Protein AF-A0A839NK27-F1 (afdb_monomer)

Structure (mmCIF, N/CA/C/O backbone):
data_AF-A0A839NK27-F1
#
_entry.id   AF-A0A839NK27-F1
#
loop_
_atom_site.group_PDB
_atom_site.id
_atom_site.type_symbol
_atom_site.label_atom_id
_atom_site.label_alt_id
_atom_site.label_comp_id
_atom_site.label_asym_id
_atom_site.label_entity_id
_atom_site.label_seq_id
_atom_site.pdbx_PDB_ins_code
_atom_site.Cartn_x
_atom_site.Cartn_y
_atom_site.Cartn_z
_atom_site.occupancy
_atom_site.B_iso_or_equiv
_atom_site.auth_seq_id
_atom_site.auth_comp_id
_atom_site.auth_asym_id
_atom_site.auth_atom_id
_atom_site.pdbx_PDB_model_num
ATOM 1 N N . MET A 1 1 ? 0.375 6.734 -14.194 1.00 83.31 1 MET A N 1
ATOM 2 C CA . MET A 1 1 ? 0.645 6.152 -12.857 1.00 83.31 1 MET A CA 1
ATOM 3 C C . MET A 1 1 ? 0.867 7.193 -11.762 1.00 83.31 1 MET A C 1
ATOM 5 O O . MET A 1 1 ? 0.372 6.957 -10.673 1.00 83.31 1 MET A O 1
ATOM 9 N N . ARG A 1 2 ? 1.521 8.343 -12.017 1.00 90.56 2 ARG A N 1
ATOM 10 C CA . ARG A 1 2 ? 1.748 9.405 -11.005 1.00 90.56 2 ARG A CA 1
ATOM 11 C C . ARG A 1 2 ? 0.538 9.731 -10.124 1.00 90.56 2 ARG A C 1
ATOM 13 O O . ARG A 1 2 ? 0.658 9.719 -8.908 1.00 90.56 2 ARG A O 1
ATOM 20 N N . LEU A 1 3 ? -0.629 9.961 -10.736 1.00 93.31 3 LEU A N 1
ATOM 21 C CA . LEU A 1 3 ? -1.855 10.262 -9.992 1.00 93.31 3 LEU A CA 1
ATOM 22 C C . LEU A 1 3 ? -2.203 9.158 -8.983 1.00 93.31 3 LEU A C 1
ATOM 24 O O . LEU A 1 3 ? -2.469 9.465 -7.832 1.00 93.31 3 LEU A O 1
ATOM 28 N N . ALA A 1 4 ? -2.120 7.885 -9.384 1.00 94.00 4 ALA A N 1
ATOM 29 C CA . ALA A 1 4 ? -2.380 6.758 -8.491 1.00 94.00 4 ALA A CA 1
ATOM 30 C C . ALA A 1 4 ? -1.393 6.723 -7.312 1.00 94.00 4 ALA A C 1
ATOM 32 O O . ALA A 1 4 ? -1.818 6.559 -6.174 1.00 94.00 4 ALA A O 1
ATOM 33 N N . PHE A 1 5 ? -0.099 6.947 -7.562 1.00 95.81 5 PHE A N 1
ATOM 34 C CA . PHE A 1 5 ? 0.917 7.018 -6.507 1.00 95.81 5 PHE A CA 1
ATOM 35 C C . PHE A 1 5 ? 0.665 8.173 -5.525 1.00 95.81 5 PHE A C 1
ATOM 37 O O . PHE A 1 5 ? 0.737 7.971 -4.313 1.00 95.81 5 PHE A O 1
ATOM 44 N N . PHE A 1 6 ? 0.288 9.360 -6.007 1.00 97.00 6 PHE A N 1
ATOM 45 C CA . PHE A 1 6 ? -0.061 10.484 -5.131 1.00 97.00 6 PHE A CA 1
ATOM 46 C C . PHE A 1 6 ? -1.360 10.250 -4.355 1.00 97.00 6 PHE A C 1
ATOM 48 O O . PHE A 1 6 ? -1.405 10.511 -3.154 1.00 97.00 6 PHE A O 1
ATOM 55 N N . SER A 1 7 ? -2.396 9.704 -4.995 1.00 97.56 7 SER A N 1
ATOM 56 C CA . SER A 1 7 ? -3.637 9.322 -4.313 1.00 97.56 7 SER A CA 1
ATOM 57 C C . SER A 1 7 ? -3.371 8.295 -3.213 1.00 97.56 7 SER A C 1
ATOM 59 O O . SER A 1 7 ? -3.858 8.460 -2.095 1.00 97.56 7 SER A O 1
ATOM 61 N N . MET A 1 8 ? -2.543 7.285 -3.498 1.00 98.12 8 MET A N 1
ATOM 62 C CA . MET A 1 8 ? -2.116 6.308 -2.499 1.00 98.12 8 MET A CA 1
ATOM 63 C C . MET A 1 8 ? -1.309 6.961 -1.382 1.00 98.12 8 MET A C 1
ATOM 65 O O . MET A 1 8 ? -1.610 6.705 -0.227 1.00 98.12 8 MET A O 1
ATOM 69 N N . THR A 1 9 ? -0.378 7.868 -1.689 1.00 98.50 9 THR A N 1
ATOM 70 C CA . THR A 1 9 ? 0.398 8.608 -0.677 1.00 98.50 9 THR A CA 1
ATOM 71 C C . THR A 1 9 ? -0.509 9.340 0.311 1.00 98.50 9 THR A C 1
ATOM 73 O O . THR A 1 9 ? -0.313 9.255 1.522 1.00 98.50 9 THR A O 1
ATOM 76 N N . ILE A 1 10 ? -1.527 10.049 -0.186 1.00 98.31 10 ILE A N 1
ATOM 77 C CA . ILE A 1 10 ? -2.477 10.772 0.667 1.00 98.31 10 ILE A CA 1
ATOM 78 C C . ILE A 1 10 ? -3.275 9.780 1.523 1.00 98.31 10 ILE A C 1
ATOM 80 O O . ILE A 1 10 ? -3.391 9.962 2.737 1.00 98.31 10 ILE A O 1
ATOM 84 N N . ALA A 1 11 ? -3.791 8.710 0.912 1.00 98.19 11 ALA A N 1
ATOM 85 C CA . ALA A 1 11 ? -4.598 7.707 1.600 1.00 98.19 11 ALA A CA 1
ATOM 86 C C . ALA A 1 11 ? -3.805 6.959 2.685 1.00 98.19 11 ALA A C 1
ATOM 88 O O . ALA A 1 11 ? -4.251 6.868 3.832 1.00 98.19 11 ALA A O 1
ATOM 89 N N . THR A 1 12 ? -2.612 6.458 2.360 1.00 98.38 12 THR A N 1
ATOM 90 C CA . THR A 1 12 ? -1.755 5.734 3.304 1.00 98.38 12 THR A CA 1
ATOM 91 C C . THR A 1 12 ? -1.147 6.668 4.343 1.00 98.38 12 THR A C 1
ATOM 93 O O . THR A 1 12 ? -0.985 6.257 5.490 1.00 98.38 12 THR A O 1
ATOM 96 N N . GLY A 1 13 ? -0.886 7.934 4.005 1.00 98.38 13 GLY A N 1
ATOM 97 C CA . GLY A 1 13 ? -0.451 8.960 4.953 1.00 98.38 13 GLY A CA 1
ATOM 98 C C . GLY A 1 13 ? -1.516 9.262 6.006 1.00 98.38 13 GLY A C 1
ATOM 99 O O . GLY A 1 13 ? -1.236 9.203 7.206 1.00 98.38 13 GLY A O 1
ATOM 100 N N . ALA A 1 14 ? -2.764 9.486 5.584 1.00 97.94 14 ALA A N 1
ATOM 101 C CA . ALA A 1 14 ? -3.890 9.644 6.504 1.00 97.94 14 ALA A CA 1
ATOM 102 C C . ALA A 1 14 ? -4.079 8.392 7.379 1.00 97.94 14 ALA A C 1
ATOM 104 O O . ALA A 1 14 ? -4.207 8.498 8.603 1.00 97.94 14 ALA A O 1
ATOM 105 N N . ALA A 1 15 ? -4.015 7.203 6.771 1.00 97.69 15 ALA A N 1
ATOM 106 C CA . ALA A 1 15 ? -4.107 5.937 7.488 1.00 97.69 15 ALA A CA 1
ATOM 107 C C . ALA A 1 15 ? -2.970 5.740 8.499 1.00 97.69 15 ALA A C 1
ATOM 109 O O . ALA A 1 15 ? -3.215 5.283 9.612 1.00 97.69 15 ALA A O 1
ATOM 110 N N . THR A 1 16 ? -1.750 6.155 8.162 1.00 97.88 16 THR A N 1
ATOM 111 C CA . THR A 1 16 ? -0.577 6.113 9.045 1.00 97.88 16 THR A CA 1
ATOM 112 C C . THR A 1 16 ? -0.779 6.999 10.270 1.00 97.88 16 THR A C 1
ATOM 114 O O . THR A 1 16 ? -0.574 6.551 11.400 1.00 97.88 16 THR A O 1
ATOM 117 N N . VAL A 1 17 ? -1.238 8.240 10.077 1.00 96.94 17 VAL A N 1
ATOM 118 C CA . VAL A 1 17 ? -1.505 9.176 11.182 1.00 96.94 17 VAL A CA 1
ATOM 119 C C . VAL A 1 17 ? -2.559 8.611 12.134 1.00 96.94 17 VAL A C 1
ATOM 121 O O . VAL A 1 17 ? -2.375 8.643 13.353 1.00 96.94 17 VAL A O 1
ATOM 124 N N . VAL A 1 18 ? -3.656 8.073 11.598 1.00 95.62 18 VAL A N 1
ATOM 125 C CA . VAL A 1 18 ? -4.709 7.448 12.412 1.00 95.62 18 VAL A CA 1
ATOM 126 C C . VAL A 1 18 ? -4.184 6.197 13.116 1.00 95.62 18 VAL A C 1
ATOM 128 O O . VAL A 1 18 ? -4.427 6.021 14.313 1.00 95.62 18 VAL A O 1
ATOM 131 N N . ALA A 1 19 ? -3.405 5.368 12.423 1.00 94.25 19 ALA A N 1
ATOM 132 C CA . ALA A 1 19 ? -2.870 4.140 12.984 1.00 94.25 19 ALA A CA 1
ATOM 133 C C . ALA A 1 19 ? -1.933 4.404 14.174 1.00 94.25 19 ALA A C 1
ATOM 135 O O . ALA A 1 19 ? -2.111 3.800 15.233 1.00 94.25 19 ALA A O 1
ATOM 136 N N . PHE A 1 20 ? -1.025 5.381 14.067 1.00 94.56 20 PHE A N 1
ATOM 137 C CA . PHE A 1 20 ? -0.163 5.786 15.182 1.00 94.56 20 PHE A CA 1
ATOM 138 C C . PHE A 1 20 ? -0.944 6.327 16.383 1.00 94.56 20 PHE A C 1
ATOM 140 O O . PHE A 1 20 ? -0.489 6.201 17.526 1.00 94.56 20 PHE A O 1
ATOM 147 N N . LYS A 1 21 ? -2.110 6.943 16.159 1.00 92.25 21 LYS A N 1
ATOM 148 C CA . LYS A 1 21 ? -2.970 7.435 17.241 1.00 92.25 21 LYS A CA 1
ATOM 149 C C . LYS A 1 21 ? -3.683 6.298 17.969 1.00 92.25 21 LYS A C 1
ATOM 151 O O . LYS A 1 21 ? -3.704 6.326 19.194 1.00 92.25 21 LYS A O 1
ATOM 156 N N . LEU A 1 22 ? -4.213 5.310 17.251 1.00 89.56 22 LEU A N 1
ATOM 157 C CA . LEU A 1 22 ? -5.093 4.288 17.831 1.00 89.56 22 LEU A CA 1
ATOM 158 C C . LEU A 1 22 ? -4.360 3.009 18.261 1.00 89.56 22 LEU A C 1
ATOM 160 O O . LEU A 1 22 ? -4.668 2.427 19.299 1.00 89.56 22 LEU A O 1
ATOM 164 N N . TYR A 1 23 ? -3.351 2.569 17.515 1.00 89.12 23 TYR A N 1
ATOM 165 C CA . TYR A 1 23 ? -2.727 1.263 17.718 1.00 89.12 23 TYR A CA 1
ATOM 166 C C . TYR A 1 23 ? -1.418 1.356 18.522 1.00 89.12 23 TYR A C 1
ATOM 168 O O . TYR A 1 23 ? -0.323 1.212 17.984 1.00 89.12 23 TYR A O 1
ATOM 176 N N . LYS A 1 24 ? -1.526 1.561 19.843 1.00 85.25 24 LYS A N 1
ATOM 177 C CA . LYS A 1 24 ? -0.369 1.775 20.744 1.00 85.25 24 LYS A CA 1
ATOM 178 C C . LYS A 1 24 ? 0.421 0.517 21.136 1.00 85.25 24 LYS A C 1
ATOM 180 O O . LYS A 1 24 ? 1.551 0.633 21.602 1.00 85.25 24 LYS A O 1
ATOM 185 N N . LYS A 1 25 ? -0.151 -0.679 20.963 1.00 84.25 25 LYS A N 1
ATOM 186 C CA . LYS A 1 25 ? 0.519 -1.958 21.276 1.00 84.25 25 LYS A CA 1
ATOM 187 C C . LYS A 1 25 ? 1.634 -2.266 20.270 1.00 84.25 25 LYS A C 1
ATOM 189 O O . LYS A 1 25 ? 1.576 -1.809 19.131 1.00 84.25 25 LYS A O 1
ATOM 194 N N . SER A 1 26 ? 2.612 -3.090 20.661 1.00 82.88 26 SER A N 1
ATOM 195 C CA . SER A 1 26 ? 3.826 -3.362 19.870 1.00 82.88 26 SER A CA 1
ATOM 196 C C . SER A 1 26 ? 3.548 -3.789 18.425 1.00 82.88 26 SER A C 1
ATOM 198 O O . SER A 1 26 ? 4.131 -3.221 17.508 1.00 82.88 26 SER A O 1
ATOM 200 N N . SER A 1 27 ? 2.608 -4.713 18.190 1.00 87.25 27 SER A N 1
ATOM 201 C CA . SER A 1 27 ? 2.232 -5.132 16.829 1.00 87.25 27 SER A CA 1
ATOM 202 C C . SER A 1 27 ? 1.621 -3.992 16.008 1.00 87.25 27 SER A C 1
ATOM 204 O O . SER A 1 27 ? 1.958 -3.818 14.843 1.00 87.25 27 SER A O 1
ATOM 206 N N . GLY A 1 28 ? 0.772 -3.174 16.627 1.00 89.75 28 GLY A N 1
ATOM 207 C CA . GLY A 1 28 ? 0.184 -1.984 16.018 1.00 89.75 28 GLY A CA 1
ATOM 208 C C . GLY A 1 28 ? 1.190 -0.912 15.644 1.00 89.75 28 GLY A C 1
ATOM 209 O O . GLY A 1 28 ? 1.101 -0.319 14.569 1.00 89.75 28 GLY A O 1
ATOM 210 N N . LYS A 1 29 ? 2.180 -0.702 16.512 1.00 93.88 29 LYS A N 1
ATOM 211 C CA . LYS A 1 29 ? 3.277 0.230 16.268 1.00 93.88 29 LYS A CA 1
ATOM 212 C C . LYS A 1 29 ? 4.138 -0.233 15.093 1.00 93.88 29 LYS A C 1
ATOM 214 O O . LYS A 1 29 ? 4.442 0.583 14.232 1.00 93.88 29 LYS A O 1
ATOM 219 N N . ILE A 1 30 ? 4.462 -1.528 15.018 1.00 96.62 30 ILE A N 1
ATOM 220 C CA . ILE A 1 30 ? 5.199 -2.107 13.882 1.00 96.62 30 ILE A CA 1
ATOM 221 C C . ILE A 1 30 ? 4.403 -1.933 12.583 1.00 96.62 30 ILE A C 1
ATOM 223 O O . ILE A 1 30 ? 4.934 -1.390 11.619 1.00 96.62 30 ILE A O 1
ATOM 227 N N . GLY A 1 31 ? 3.115 -2.295 12.576 1.00 97.06 31 GLY A N 1
ATOM 228 C CA . GLY A 1 31 ? 2.244 -2.087 11.414 1.00 97.06 31 GLY A CA 1
ATOM 229 C C . GLY A 1 31 ? 2.175 -0.620 10.973 1.00 97.06 31 GLY A C 1
ATOM 230 O O . GLY A 1 31 ? 2.237 -0.332 9.783 1.00 97.06 31 GLY A O 1
ATOM 231 N N . SER A 1 32 ? 2.129 0.317 11.925 1.00 97.56 32 SER A N 1
ATOM 232 C CA . SER A 1 32 ? 2.113 1.760 11.638 1.00 97.56 32 SER A CA 1
ATOM 233 C C . SER A 1 32 ? 3.431 2.255 11.034 1.00 97.56 32 SER A C 1
ATOM 235 O O . SER A 1 32 ? 3.408 3.061 10.109 1.00 97.56 32 SER A O 1
ATOM 237 N N . ILE A 1 33 ? 4.577 1.753 11.508 1.00 98.25 33 ILE A N 1
ATOM 238 C CA . ILE A 1 33 ? 5.896 2.068 10.935 1.00 98.25 33 ILE A CA 1
ATOM 239 C C . ILE A 1 33 ? 5.998 1.533 9.504 1.00 98.25 33 ILE A C 1
ATOM 241 O O . ILE A 1 33 ? 6.403 2.267 8.608 1.00 98.25 33 ILE A O 1
ATOM 245 N N . LEU A 1 34 ? 5.581 0.287 9.266 1.00 98.50 34 LEU A N 1
ATOM 246 C CA . LEU A 1 34 ? 5.578 -0.305 7.925 1.00 98.50 34 LEU A CA 1
ATOM 247 C C . LEU A 1 34 ? 4.670 0.473 6.962 1.00 98.50 34 LEU A C 1
ATOM 249 O O . LEU A 1 34 ? 5.053 0.731 5.822 1.00 98.50 34 LEU A O 1
ATOM 253 N N . LEU A 1 35 ? 3.500 0.919 7.429 1.00 98.50 35 LEU A N 1
ATOM 254 C CA . LEU A 1 35 ? 2.599 1.757 6.635 1.00 98.50 35 LEU A CA 1
ATOM 255 C C . LEU A 1 35 ? 3.192 3.150 6.349 1.00 98.50 35 LEU A C 1
ATOM 257 O O . LEU A 1 35 ? 3.003 3.688 5.255 1.00 98.50 35 LEU A O 1
ATOM 261 N N . ALA A 1 36 ? 3.964 3.711 7.284 1.00 98.62 36 ALA A N 1
ATOM 262 C CA . ALA A 1 36 ? 4.700 4.955 7.070 1.00 98.62 36 ALA A CA 1
ATOM 263 C C . ALA A 1 36 ? 5.790 4.792 5.998 1.00 98.62 36 ALA A C 1
ATOM 265 O O . ALA A 1 36 ? 5.887 5.622 5.096 1.00 98.62 36 ALA A O 1
ATOM 266 N N . ILE A 1 37 ? 6.560 3.698 6.045 1.00 98.69 37 ILE A N 1
ATOM 267 C CA . ILE A 1 37 ? 7.564 3.372 5.018 1.00 98.69 37 ILE A CA 1
ATOM 268 C C . ILE A 1 37 ? 6.887 3.203 3.654 1.00 98.69 37 ILE A C 1
ATOM 270 O O . ILE A 1 37 ? 7.350 3.768 2.667 1.00 98.69 37 ILE A O 1
ATOM 274 N N . SER A 1 38 ? 5.751 2.503 3.606 1.00 98.62 38 SER A N 1
ATOM 275 C CA . SER A 1 38 ? 4.960 2.367 2.381 1.00 98.62 38 SER A CA 1
ATOM 276 C C . SER A 1 38 ? 4.502 3.718 1.828 1.00 98.62 38 SER A C 1
ATOM 278 O O . SER A 1 38 ? 4.631 3.967 0.633 1.00 98.62 38 SER A O 1
ATOM 280 N N . THR A 1 39 ? 4.052 4.629 2.695 1.00 98.75 39 THR A N 1
ATOM 281 C CA . THR A 1 39 ? 3.669 5.996 2.309 1.00 98.75 39 THR A CA 1
ATOM 282 C C . THR A 1 39 ? 4.836 6.756 1.678 1.00 98.75 39 THR A C 1
ATOM 284 O O . THR A 1 39 ? 4.657 7.406 0.651 1.00 98.75 39 THR A O 1
ATOM 287 N N . ILE A 1 40 ? 6.040 6.644 2.250 1.00 98.56 40 ILE A N 1
ATOM 288 C CA . ILE A 1 40 ? 7.258 7.224 1.667 1.00 98.56 40 ILE A CA 1
ATOM 289 C C . ILE A 1 40 ? 7.550 6.584 0.303 1.00 98.56 40 ILE A C 1
ATOM 291 O O . ILE A 1 40 ? 7.854 7.295 -0.651 1.00 98.56 40 ILE A O 1
ATOM 295 N N . GLY A 1 41 ? 7.398 5.264 0.184 1.00 98.19 41 GLY A N 1
ATOM 296 C CA . GLY A 1 41 ? 7.548 4.548 -1.081 1.00 98.19 41 GLY A CA 1
ATOM 297 C C . GLY A 1 41 ? 6.607 5.063 -2.174 1.00 98.19 41 GLY A C 1
ATOM 298 O O . GLY A 1 41 ? 7.061 5.415 -3.266 1.00 98.19 41 GLY A O 1
ATOM 299 N N . PHE A 1 42 ? 5.313 5.199 -1.862 1.00 98.25 42 PHE A N 1
ATOM 300 C CA . PHE A 1 42 ? 4.327 5.774 -2.780 1.00 98.25 42 PHE A CA 1
ATOM 301 C C . PHE A 1 42 ? 4.677 7.216 -3.175 1.00 98.25 42 PHE A C 1
ATOM 303 O O . PHE A 1 42 ? 4.550 7.562 -4.350 1.00 98.25 42 PHE A O 1
ATOM 310 N N . LEU A 1 43 ? 5.162 8.037 -2.236 1.00 98.31 43 LEU A N 1
ATOM 311 C CA . LEU A 1 43 ? 5.560 9.418 -2.513 1.00 98.31 43 LEU A CA 1
ATOM 312 C C . LEU A 1 43 ? 6.741 9.477 -3.487 1.00 98.31 43 LEU A C 1
ATOM 314 O O . LEU A 1 43 ? 6.686 10.207 -4.476 1.00 98.31 43 LEU A O 1
ATOM 318 N N . LEU A 1 44 ? 7.790 8.688 -3.238 1.00 97.81 44 LEU A N 1
ATOM 319 C CA . LEU A 1 44 ? 8.974 8.631 -4.097 1.00 97.81 44 LEU A CA 1
ATOM 320 C C . LEU A 1 44 ? 8.610 8.169 -5.514 1.00 97.81 44 LEU A C 1
ATOM 322 O O . LEU A 1 44 ? 8.960 8.836 -6.486 1.00 97.81 44 LEU A O 1
ATOM 326 N N . ALA A 1 45 ? 7.834 7.093 -5.642 1.00 95.69 45 ALA A N 1
ATOM 327 C CA . ALA A 1 45 ? 7.365 6.612 -6.942 1.00 95.69 45 ALA A CA 1
ATOM 328 C C . ALA A 1 45 ? 6.382 7.584 -7.635 1.00 95.69 45 ALA A C 1
ATOM 330 O O . ALA A 1 45 ? 6.248 7.576 -8.860 1.00 95.69 45 ALA A O 1
ATOM 331 N N . GLY A 1 46 ? 5.700 8.448 -6.879 1.00 95.56 46 GLY A N 1
ATOM 332 C CA . GLY A 1 46 ? 4.860 9.518 -7.422 1.00 95.56 46 GLY A CA 1
ATOM 333 C C . GLY A 1 46 ? 5.658 10.700 -7.977 1.00 95.56 46 GLY A C 1
ATOM 334 O O . GLY A 1 46 ? 5.313 11.225 -9.039 1.00 95.56 46 GLY A O 1
ATOM 335 N N . ILE A 1 47 ? 6.725 11.108 -7.282 1.00 97.31 47 ILE A N 1
ATOM 336 C CA . ILE A 1 47 ? 7.587 12.239 -7.663 1.00 97.31 47 ILE A CA 1
ATOM 337 C C . ILE A 1 47 ? 8.441 11.883 -8.885 1.00 97.31 47 ILE A C 1
ATOM 339 O O . ILE A 1 47 ? 8.454 12.615 -9.881 1.00 97.31 47 ILE A O 1
ATOM 343 N N . TYR A 1 48 ? 9.144 10.753 -8.826 1.00 96.06 48 TYR A N 1
ATOM 344 C CA . TYR A 1 48 ? 10.097 10.356 -9.856 1.00 96.06 48 TYR A CA 1
ATOM 345 C C . TYR A 1 48 ? 9.413 9.503 -10.923 1.00 96.06 48 TYR A C 1
ATOM 347 O O . TYR A 1 48 ? 8.648 8.590 -10.618 1.00 96.06 48 TYR A O 1
ATOM 355 N N . ASN A 1 49 ? 9.660 9.816 -12.196 1.00 89.94 49 ASN A N 1
ATOM 356 C CA . ASN A 1 49 ? 9.164 8.990 -13.293 1.00 89.94 49 ASN A CA 1
ATOM 357 C C . ASN A 1 49 ? 9.953 7.688 -13.372 1.00 89.94 49 ASN A C 1
ATOM 359 O O . ASN A 1 49 ? 11.170 7.694 -13.221 1.00 89.94 49 ASN A O 1
ATOM 363 N N . THR A 1 50 ? 9.243 6.602 -13.657 1.00 90.19 50 THR A N 1
ATOM 364 C CA . THR A 1 50 ? 9.874 5.351 -14.070 1.00 90.19 50 THR A CA 1
ATOM 365 C C . THR A 1 50 ? 10.409 5.491 -15.492 1.00 90.19 50 THR A C 1
ATOM 367 O O . THR A 1 50 ? 9.800 6.186 -16.316 1.00 90.19 50 THR A O 1
ATOM 370 N N . ASP A 1 51 ? 11.533 4.838 -15.769 1.00 89.94 51 ASP A N 1
ATOM 371 C CA . ASP A 1 51 ? 12.009 4.654 -17.136 1.00 89.94 51 ASP A CA 1
ATOM 372 C C . ASP A 1 51 ? 11.053 3.718 -17.902 1.00 89.94 51 ASP A C 1
ATOM 374 O O . ASP A 1 51 ? 10.274 2.979 -17.289 1.00 89.94 51 ASP A 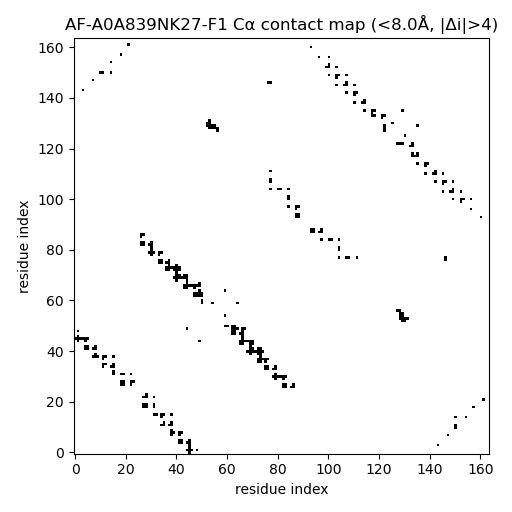O 1
ATOM 378 N N . PRO A 1 52 ? 11.067 3.728 -19.246 1.00 87.00 52 PRO A N 1
ATOM 379 C CA . PRO A 1 52 ? 10.368 2.715 -20.027 1.00 87.00 52 PRO A CA 1
ATOM 380 C C . PRO A 1 52 ? 10.703 1.299 -19.545 1.00 87.00 52 PRO A C 1
ATOM 382 O O . PRO A 1 52 ? 11.851 0.990 -19.243 1.00 87.00 52 PRO A O 1
ATOM 385 N N . SER A 1 53 ? 9.716 0.401 -19.537 1.00 78.88 53 SER A N 1
ATOM 386 C CA . SER A 1 53 ? 9.922 -0.988 -19.097 1.00 78.88 53 SER A CA 1
ATOM 387 C C . SER A 1 53 ? 10.840 -1.800 -20.014 1.00 78.88 53 SER A C 1
ATOM 389 O O . SER A 1 53 ? 11.089 -2.960 -19.736 1.00 78.88 53 SER A O 1
ATOM 391 N N . THR A 1 54 ? 11.284 -1.237 -21.135 1.00 80.62 54 THR A N 1
ATOM 392 C CA . THR A 1 54 ? 12.251 -1.842 -22.060 1.00 80.62 54 THR A CA 1
ATOM 393 C C . THR A 1 54 ? 13.665 -1.302 -21.859 1.00 80.62 54 THR A C 1
ATOM 395 O O . THR A 1 54 ? 14.578 -1.713 -22.569 1.00 80.62 54 THR A O 1
ATOM 398 N N . THR A 1 55 ? 13.856 -0.341 -20.952 1.00 85.44 55 THR A N 1
ATOM 399 C CA . THR A 1 55 ? 15.180 0.175 -20.614 1.00 85.44 55 THR A CA 1
ATOM 400 C C . THR A 1 55 ? 15.951 -0.910 -19.874 1.00 85.44 55 THR A C 1
ATOM 402 O O . THR A 1 55 ? 15.492 -1.398 -18.842 1.00 85.44 55 THR A O 1
ATOM 405 N N . ALA A 1 56 ? 17.112 -1.287 -20.410 1.00 83.06 56 ALA A N 1
ATOM 406 C CA . ALA A 1 56 ? 18.002 -2.235 -19.753 1.00 83.06 56 ALA A CA 1
ATOM 407 C C . ALA A 1 56 ? 18.513 -1.671 -18.418 1.00 83.06 56 ALA A C 1
ATOM 409 O O . ALA A 1 56 ? 18.684 -0.454 -18.285 1.00 83.06 56 ALA A O 1
ATOM 410 N N . ASN A 1 57 ? 18.764 -2.543 -17.440 1.00 81.50 57 ASN A N 1
ATOM 411 C CA . ASN A 1 57 ? 19.124 -2.141 -16.075 1.00 81.50 57 ASN A CA 1
ATOM 412 C C . ASN A 1 57 ? 20.351 -1.210 -16.022 1.00 81.50 57 ASN A C 1
ATOM 414 O O . ASN A 1 57 ? 20.361 -0.235 -15.273 1.00 81.50 57 ASN A O 1
ATOM 418 N N . GLU A 1 58 ? 21.365 -1.458 -16.850 1.00 86.62 58 GLU A N 1
ATOM 419 C CA . GLU A 1 58 ? 22.583 -0.644 -16.956 1.00 86.62 58 GLU A CA 1
ATOM 420 C C . GLU A 1 58 ? 22.341 0.770 -17.506 1.00 86.62 58 GLU A C 1
ATOM 422 O O . GLU A 1 58 ? 23.171 1.657 -17.317 1.00 86.62 58 GLU A O 1
ATOM 427 N N . ASN A 1 59 ? 21.192 0.991 -18.146 1.00 90.62 59 ASN A N 1
ATOM 428 C CA . ASN A 1 59 ? 20.795 2.259 -18.751 1.00 90.62 59 ASN A CA 1
ATOM 429 C C . ASN A 1 59 ? 19.703 2.984 -17.945 1.00 90.62 59 ASN A C 1
ATOM 431 O O . ASN A 1 59 ? 19.150 3.979 -18.421 1.00 90.62 59 ASN A O 1
ATOM 435 N N . MET A 1 60 ? 19.367 2.500 -16.743 1.00 91.19 60 MET A N 1
ATOM 436 C CA . MET A 1 60 ? 18.376 3.151 -15.887 1.00 91.19 60 MET A CA 1
ATOM 437 C C . MET A 1 60 ? 18.841 4.541 -15.453 1.00 91.19 60 MET A C 1
ATOM 439 O O . MET A 1 60 ? 19.966 4.747 -14.988 1.00 91.19 60 MET A O 1
ATOM 443 N N . THR A 1 61 ? 17.939 5.511 -15.553 1.00 96.00 61 THR A N 1
ATOM 444 C CA . THR A 1 61 ? 18.186 6.862 -15.063 1.00 96.00 61 THR A CA 1
ATOM 445 C C . THR A 1 61 ? 18.120 6.890 -13.539 1.00 96.00 61 THR A C 1
ATOM 447 O O . THR A 1 61 ? 17.441 6.086 -12.901 1.00 96.00 61 THR A O 1
ATOM 450 N N . THR A 1 62 ? 18.762 7.879 -12.909 1.00 96.06 62 THR A N 1
ATOM 451 C CA . THR A 1 62 ? 18.643 8.074 -11.454 1.00 96.06 62 THR A CA 1
ATOM 452 C C . THR A 1 62 ? 17.182 8.232 -11.016 1.00 96.06 62 THR A C 1
ATOM 454 O O . THR A 1 62 ? 16.794 7.711 -9.972 1.00 96.06 62 THR A O 1
ATOM 457 N N . ALA A 1 63 ? 16.354 8.908 -11.820 1.00 95.56 63 ALA A N 1
ATOM 458 C CA . ALA A 1 63 ? 14.928 9.056 -11.542 1.00 95.56 63 ALA A CA 1
ATOM 459 C C . ALA A 1 63 ? 14.191 7.707 -11.600 1.00 95.56 63 ALA A C 1
ATOM 461 O O . ALA A 1 63 ? 13.443 7.392 -10.672 1.00 95.56 63 ALA A O 1
ATOM 462 N N . GLY A 1 64 ? 14.444 6.890 -12.626 1.00 92.88 64 GLY A N 1
ATOM 463 C CA . GLY A 1 64 ? 13.863 5.553 -12.748 1.00 92.88 64 GLY A CA 1
ATOM 464 C C . GLY A 1 64 ? 14.296 4.609 -11.628 1.00 92.88 64 GLY A C 1
ATOM 465 O O . GLY A 1 64 ? 13.471 3.861 -11.093 1.00 92.88 64 GLY A O 1
ATOM 466 N N . THR A 1 65 ? 15.550 4.703 -11.185 1.00 93.50 65 THR A N 1
ATOM 467 C CA . THR A 1 65 ? 16.063 3.958 -10.028 1.00 93.50 65 THR A CA 1
ATOM 468 C C . THR A 1 65 ? 15.354 4.367 -8.739 1.00 93.50 65 THR A C 1
ATOM 470 O O . THR A 1 65 ? 14.854 3.503 -8.017 1.00 93.50 65 THR A O 1
ATOM 473 N N . ILE A 1 66 ? 15.223 5.670 -8.461 1.00 96.50 66 ILE A N 1
ATOM 474 C CA . ILE A 1 66 ? 14.503 6.152 -7.269 1.00 96.50 66 ILE A CA 1
ATOM 475 C C . ILE A 1 66 ? 13.028 5.739 -7.318 1.00 96.50 66 ILE A C 1
ATOM 477 O O . ILE A 1 66 ? 12.483 5.306 -6.302 1.00 96.50 66 ILE A O 1
ATOM 481 N N . HIS A 1 67 ? 12.388 5.822 -8.488 1.00 94.75 67 HIS A N 1
ATOM 482 C CA . HIS A 1 67 ? 11.022 5.337 -8.668 1.00 94.75 67 HIS A CA 1
ATOM 483 C C . HIS A 1 67 ? 10.908 3.856 -8.298 1.00 94.75 67 HIS A C 1
ATOM 485 O O . HIS A 1 67 ? 10.016 3.483 -7.540 1.00 94.75 67 HIS A O 1
ATOM 491 N N . SER A 1 68 ? 11.812 3.019 -8.809 1.00 91.19 68 SER A N 1
ATOM 492 C CA . SER A 1 68 ? 11.785 1.568 -8.596 1.00 91.19 68 SER A CA 1
ATOM 493 C C . SER A 1 68 ? 12.001 1.201 -7.126 1.00 91.19 68 SER A C 1
ATOM 495 O O . SER A 1 68 ? 11.273 0.370 -6.583 1.00 91.19 68 SER A O 1
ATOM 497 N N . VAL A 1 69 ? 12.920 1.890 -6.441 1.00 94.44 69 VAL A N 1
ATOM 498 C CA . VAL A 1 69 ? 13.107 1.759 -4.985 1.00 94.44 69 VAL A CA 1
ATOM 499 C C . VAL A 1 69 ? 11.847 2.192 -4.229 1.00 94.44 69 VAL A C 1
ATOM 501 O O . VAL A 1 69 ? 11.388 1.484 -3.332 1.00 94.44 69 VAL A O 1
ATOM 504 N N . GLY A 1 70 ? 11.246 3.322 -4.612 1.00 96.50 70 GLY A N 1
ATOM 505 C CA . GLY A 1 70 ? 9.989 3.803 -4.039 1.00 96.50 70 GLY A CA 1
ATOM 506 C C . GLY A 1 70 ? 8.846 2.801 -4.211 1.00 96.50 70 GLY A C 1
ATOM 507 O O . GLY A 1 70 ? 8.135 2.495 -3.252 1.00 96.50 70 GLY A O 1
ATOM 508 N N . ALA A 1 71 ? 8.713 2.218 -5.403 1.00 92.94 71 ALA A N 1
ATOM 509 C CA . ALA A 1 71 ? 7.742 1.170 -5.688 1.00 92.94 71 ALA A CA 1
ATOM 510 C C . ALA A 1 71 ? 7.983 -0.069 -4.809 1.00 92.94 71 ALA A C 1
ATOM 512 O O . ALA A 1 71 ? 7.031 -0.580 -4.220 1.00 92.94 71 ALA A O 1
ATOM 513 N N . GLY A 1 72 ? 9.237 -0.486 -4.612 1.00 93.69 72 GLY A N 1
ATOM 514 C CA . GLY A 1 72 ? 9.583 -1.565 -3.681 1.00 93.69 72 GLY A CA 1
ATOM 515 C C . GLY A 1 72 ? 9.174 -1.262 -2.234 1.00 93.69 72 GLY A C 1
ATOM 516 O O . GLY A 1 72 ? 8.523 -2.078 -1.581 1.00 93.69 72 GLY A O 1
ATOM 517 N N . PHE A 1 73 ? 9.463 -0.058 -1.733 1.00 97.38 73 PHE A N 1
ATOM 518 C CA . PHE A 1 73 ? 9.033 0.355 -0.392 1.00 97.38 73 PHE A CA 1
ATOM 519 C C . PHE A 1 73 ? 7.517 0.475 -0.251 1.00 97.38 73 PHE A C 1
ATOM 521 O O . PHE A 1 73 ? 6.995 0.201 0.831 1.00 97.38 73 PHE A O 1
ATOM 528 N N . SER A 1 74 ? 6.790 0.803 -1.323 1.00 96.56 74 SER A N 1
ATOM 529 C CA . SER A 1 74 ? 5.324 0.824 -1.297 1.00 96.56 74 SER A CA 1
ATOM 530 C C . SER A 1 74 ? 4.733 -0.540 -0.903 1.00 96.56 74 SER A C 1
ATOM 532 O O . SER A 1 74 ? 3.735 -0.578 -0.179 1.00 96.56 74 SER A O 1
ATOM 534 N N . GLY A 1 75 ? 5.423 -1.645 -1.222 1.00 95.56 75 GLY A N 1
ATOM 535 C CA . GLY A 1 75 ? 5.068 -3.014 -0.830 1.00 95.56 75 GLY A CA 1
ATOM 536 C C . GLY A 1 75 ? 5.028 -3.269 0.683 1.00 95.56 75 GLY A C 1
ATOM 537 O O . GLY A 1 75 ? 4.390 -4.219 1.133 1.00 95.56 75 GLY A O 1
ATOM 538 N N . MET A 1 76 ? 5.593 -2.383 1.515 1.00 98.06 76 MET A N 1
ATOM 539 C CA . MET A 1 76 ? 5.503 -2.505 2.980 1.00 98.06 76 MET A CA 1
ATOM 540 C C . MET A 1 76 ? 4.059 -2.471 3.511 1.00 98.06 76 MET A C 1
ATOM 542 O O . MET A 1 76 ? 3.804 -2.962 4.613 1.00 98.06 76 MET A O 1
ATOM 546 N N . ILE A 1 77 ? 3.092 -1.971 2.728 1.00 98.38 77 ILE A N 1
ATOM 547 C CA . ILE A 1 77 ? 1.660 -2.045 3.057 1.00 98.38 77 ILE A CA 1
ATOM 548 C C . ILE A 1 77 ? 1.169 -3.491 3.194 1.00 98.38 77 ILE A C 1
ATOM 550 O O . ILE A 1 77 ? 0.336 -3.782 4.054 1.00 98.38 77 ILE A O 1
ATOM 554 N N . VAL A 1 78 ? 1.726 -4.413 2.403 1.00 98.00 78 VAL A N 1
ATOM 555 C CA . VAL A 1 78 ? 1.385 -5.839 2.429 1.00 98.00 78 VAL A CA 1
ATOM 556 C C . VAL A 1 78 ? 1.774 -6.434 3.781 1.00 98.00 78 VAL A C 1
ATOM 558 O O . VAL A 1 78 ? 0.955 -7.068 4.445 1.00 98.00 78 VAL A O 1
ATOM 561 N N . PHE A 1 79 ? 2.971 -6.131 4.279 1.00 97.69 79 PHE A N 1
ATOM 562 C CA . PHE A 1 79 ? 3.394 -6.559 5.612 1.00 97.69 79 PHE A CA 1
ATOM 563 C C . PHE A 1 79 ? 2.603 -5.863 6.723 1.00 97.69 79 PHE A C 1
ATOM 565 O O . PHE A 1 79 ? 2.139 -6.529 7.651 1.00 97.69 79 PHE A O 1
ATOM 572 N N . ALA A 1 80 ? 2.377 -4.549 6.616 1.00 98.00 80 ALA A N 1
ATOM 573 C CA . ALA A 1 80 ? 1.569 -3.793 7.574 1.00 98.00 80 ALA A CA 1
ATOM 574 C C . ALA A 1 80 ? 0.172 -4.414 7.759 1.00 98.00 80 ALA A C 1
ATOM 576 O O . ALA A 1 80 ? -0.327 -4.502 8.887 1.00 98.00 80 ALA A O 1
ATOM 577 N N . SER A 1 81 ? -0.428 -4.914 6.673 1.00 97.75 81 SER A N 1
ATOM 578 C CA . SER A 1 81 ? -1.754 -5.532 6.690 1.00 97.75 81 SER A CA 1
ATOM 579 C C . SER A 1 81 ? -1.875 -6.733 7.632 1.00 97.75 81 SER A C 1
ATOM 581 O O . SER A 1 81 ? -2.910 -6.886 8.288 1.00 97.75 81 SER A O 1
ATOM 583 N N . LEU A 1 82 ? -0.814 -7.537 7.783 1.00 96.88 82 LEU A N 1
ATOM 584 C CA . LEU A 1 82 ? -0.795 -8.670 8.713 1.00 96.88 82 LEU A CA 1
ATOM 585 C C . LEU A 1 82 ? -0.808 -8.205 10.165 1.00 96.88 82 LEU A C 1
ATOM 587 O O . LEU A 1 82 ? -1.538 -8.761 10.983 1.00 96.88 82 LEU A O 1
ATOM 591 N N . PHE A 1 83 ? -0.035 -7.170 10.494 1.00 96.00 83 PHE A N 1
ATOM 592 C CA . PHE A 1 83 ? 0.036 -6.647 11.859 1.00 96.00 83 PHE A CA 1
ATOM 593 C C . PHE A 1 83 ? -1.298 -6.050 12.311 1.00 96.00 83 PHE A C 1
ATOM 595 O O . PHE A 1 83 ? -1.722 -6.272 13.450 1.00 96.00 83 PHE A O 1
ATOM 602 N N . PHE A 1 84 ? -1.984 -5.329 11.422 1.00 94.56 84 PHE A N 1
ATOM 603 C CA . PHE A 1 84 ? -3.310 -4.789 11.716 1.00 94.56 84 PHE A CA 1
ATOM 604 C C . PHE A 1 84 ? -4.374 -5.882 11.793 1.00 94.56 84 PHE A C 1
ATOM 606 O O . PHE A 1 84 ? -5.161 -5.892 12.742 1.00 94.56 84 PHE A O 1
ATOM 613 N N . PHE A 1 85 ? -4.359 -6.848 10.871 1.00 94.00 85 PHE A N 1
ATOM 614 C CA . PHE A 1 85 ? -5.251 -8.002 10.949 1.00 94.00 85 PHE A CA 1
ATOM 615 C C . PHE A 1 85 ? -5.052 -8.781 12.256 1.00 94.00 85 PHE A C 1
ATOM 617 O O . PHE A 1 85 ? -6.021 -9.068 12.955 1.00 94.00 85 PHE A O 1
ATOM 624 N N . TRP A 1 86 ? -3.804 -9.042 12.649 1.00 92.81 86 TRP A N 1
ATOM 625 C CA . TRP A 1 86 ? -3.469 -9.735 13.892 1.00 92.81 86 TRP A CA 1
ATOM 626 C C . TRP A 1 86 ? -4.005 -9.022 15.136 1.00 92.81 86 TRP A C 1
ATOM 628 O O . TRP A 1 86 ? -4.478 -9.673 16.067 1.00 92.81 86 TRP A O 1
ATOM 638 N N . GLN A 1 87 ? -3.977 -7.687 15.158 1.00 89.00 87 GLN A N 1
ATOM 639 C CA . GLN A 1 87 ? -4.564 -6.915 16.255 1.00 89.00 87 GLN A CA 1
ATOM 640 C C . GLN A 1 87 ? -6.079 -7.086 16.354 1.00 89.00 87 GLN A C 1
ATOM 642 O O . GLN A 1 87 ? -6.599 -7.326 17.445 1.00 89.00 87 GLN A O 1
ATOM 647 N N . VAL A 1 88 ? -6.780 -7.000 15.224 1.00 88.81 88 VAL A N 1
ATOM 648 C CA . VAL A 1 88 ? -8.237 -7.184 15.162 1.00 88.81 88 VAL A CA 1
ATOM 649 C C . VAL A 1 88 ? -8.623 -8.633 15.487 1.00 88.81 88 VAL A C 1
ATOM 651 O O . VAL A 1 88 ? -9.611 -8.887 16.176 1.00 88.81 88 VAL A O 1
ATOM 654 N N . TYR A 1 89 ? -7.806 -9.596 15.064 1.00 90.25 89 TYR A N 1
ATOM 655 C CA . TYR A 1 89 ? -7.996 -11.013 15.350 1.00 90.25 89 TYR A CA 1
ATOM 656 C C . TYR A 1 89 ? -7.811 -11.347 16.836 1.00 90.25 89 TYR A C 1
ATOM 658 O O . TYR A 1 89 ? -8.603 -12.099 17.404 1.00 90.25 89 TYR A O 1
ATOM 666 N N . LYS A 1 90 ? -6.802 -10.765 17.495 1.00 89.75 90 LYS A N 1
ATOM 667 C CA . LYS A 1 90 ? -6.519 -11.031 18.913 1.00 89.75 90 LYS A CA 1
ATOM 668 C C . LYS A 1 90 ? -7.522 -10.423 19.882 1.00 89.75 90 LYS A C 1
ATOM 670 O O . LYS A 1 90 ? -7.598 -10.893 21.012 1.00 89.75 90 LYS A O 1
ATOM 675 N N . ASN A 1 91 ? -8.264 -9.392 19.485 1.00 84.69 91 ASN A N 1
ATOM 676 C CA . ASN A 1 91 ? -9.227 -8.747 20.369 1.00 84.69 91 ASN A CA 1
ATOM 677 C C . ASN A 1 91 ? -10.649 -9.294 20.121 1.00 84.69 91 ASN A C 1
ATOM 679 O O . ASN A 1 91 ? -11.189 -9.086 19.029 1.00 84.69 91 ASN A O 1
ATOM 683 N N . PRO A 1 92 ? -11.280 -9.993 21.087 1.00 85.94 92 PRO A N 1
ATOM 684 C CA . PRO A 1 92 ? -12.652 -10.497 20.959 1.00 85.94 92 PRO A CA 1
ATOM 685 C C . PRO A 1 92 ? -13.685 -9.404 20.674 1.00 85.94 92 PRO A C 1
ATOM 687 O O . PRO A 1 92 ? -14.636 -9.655 19.941 1.00 85.94 92 PRO A O 1
ATOM 690 N N . ILE A 1 93 ? -13.457 -8.189 21.182 1.00 85.75 93 ILE A N 1
ATOM 691 C CA . ILE A 1 93 ? -14.354 -7.036 21.007 1.00 85.75 93 ILE A CA 1
ATOM 692 C C . ILE A 1 93 ? -14.500 -6.673 19.521 1.00 85.75 93 ILE A C 1
ATOM 694 O O . ILE A 1 93 ? -15.558 -6.249 19.076 1.00 85.75 93 ILE A O 1
ATOM 698 N N . TYR A 1 94 ? -13.465 -6.914 18.713 1.00 85.56 94 TYR A N 1
ATOM 699 C CA . TYR A 1 94 ? -13.449 -6.549 17.295 1.00 85.56 94 TYR A CA 1
ATOM 700 C C . TYR A 1 94 ? -13.890 -7.686 16.366 1.00 85.56 94 TYR A C 1
ATOM 702 O O . TYR A 1 94 ? -13.559 -7.672 15.180 1.00 85.56 94 TYR A O 1
ATOM 710 N N . ARG A 1 95 ? -14.617 -8.694 16.873 1.00 85.94 95 ARG A N 1
ATOM 711 C CA . ARG A 1 95 ? -14.991 -9.899 16.109 1.00 85.94 95 ARG A CA 1
ATOM 712 C C . ARG A 1 95 ? -15.688 -9.581 14.787 1.00 85.94 95 ARG A C 1
ATOM 714 O O . ARG A 1 95 ? -15.338 -10.176 13.772 1.00 85.94 95 ARG A O 1
ATOM 721 N N . GLU A 1 96 ? -16.603 -8.620 14.781 1.00 85.12 96 GLU A N 1
ATOM 722 C CA . GLU A 1 96 ? -17.351 -8.217 13.581 1.00 85.12 96 GLU A CA 1
ATOM 723 C C . GLU A 1 96 ? -16.504 -7.462 12.547 1.00 85.12 96 GLU A C 1
ATOM 725 O O . GLU A 1 96 ? -16.863 -7.386 11.373 1.00 85.12 96 GLU A O 1
ATOM 730 N N . LEU A 1 97 ? -15.359 -6.915 12.964 1.00 87.31 97 LEU A N 1
ATOM 731 C CA . LEU A 1 97 ? -14.443 -6.171 12.095 1.00 87.31 97 LEU A CA 1
ATOM 732 C C . LEU A 1 97 ? -13.457 -7.100 11.366 1.00 87.31 97 LEU A C 1
ATOM 734 O O . LEU A 1 97 ? -12.779 -6.673 10.430 1.00 87.31 97 LEU A O 1
ATOM 738 N N . ARG A 1 98 ? -13.369 -8.371 11.788 1.00 90.00 98 ARG A N 1
ATOM 739 C CA . ARG A 1 98 ? -12.364 -9.334 11.313 1.00 90.00 98 ARG A CA 1
ATOM 740 C C . ARG A 1 98 ? -12.541 -9.681 9.849 1.00 90.00 98 ARG A C 1
ATOM 742 O O . ARG A 1 98 ? -11.586 -9.539 9.100 1.00 90.00 98 ARG A O 1
ATOM 749 N N . ASN A 1 99 ? -13.728 -10.128 9.443 1.00 93.25 99 ASN A N 1
ATOM 750 C CA . ASN A 1 99 ? -13.916 -10.724 8.117 1.00 93.25 99 ASN A CA 1
ATOM 751 C C . ASN A 1 99 ? -13.611 -9.745 6.972 1.00 93.25 99 ASN A C 1
ATOM 753 O O . ASN A 1 99 ? -12.816 -10.113 6.107 1.00 93.25 99 ASN A O 1
ATOM 757 N N . PRO A 1 100 ? -14.124 -8.493 6.965 1.00 94.75 100 PRO A N 1
ATOM 758 C CA . PRO A 1 100 ? -13.794 -7.548 5.901 1.00 94.75 100 PRO A CA 1
ATOM 759 C C . PRO A 1 100 ? -12.290 -7.281 5.805 1.00 94.75 100 PRO A C 1
ATOM 761 O O . PRO A 1 100 ? -11.730 -7.296 4.711 1.00 94.75 100 PRO A O 1
ATOM 764 N N . LEU A 1 101 ? -11.627 -7.080 6.949 1.00 95.19 101 LEU A N 1
ATOM 765 C CA . LEU A 1 101 ? -10.188 -6.840 6.983 1.00 95.19 101 LEU A CA 1
ATOM 766 C C . LEU A 1 101 ? -9.396 -8.088 6.569 1.00 95.19 101 LEU A C 1
ATOM 768 O O . LEU A 1 101 ? -8.411 -7.957 5.854 1.00 95.19 101 LEU A O 1
ATOM 772 N N . ALA A 1 102 ? -9.839 -9.286 6.959 1.00 95.75 102 ALA A N 1
ATOM 773 C CA . ALA A 1 102 ? -9.201 -10.544 6.583 1.00 95.75 102 ALA A CA 1
ATOM 774 C C . ALA A 1 102 ? -9.256 -10.759 5.070 1.00 95.75 102 ALA A C 1
ATOM 776 O O . ALA A 1 102 ? -8.222 -11.006 4.462 1.00 95.75 102 ALA A O 1
ATOM 777 N N . TYR A 1 103 ? -10.433 -10.610 4.451 1.00 97.19 103 TYR A N 1
ATOM 778 C CA . TYR A 1 103 ? -10.584 -10.763 3.003 1.00 97.19 103 TYR A CA 1
ATOM 779 C C . TYR A 1 103 ? -9.747 -9.742 2.237 1.00 97.19 103 TYR A C 1
ATOM 781 O O . TYR A 1 103 ? -9.079 -10.105 1.274 1.00 97.19 103 TYR A O 1
ATOM 789 N N . ALA A 1 104 ? -9.720 -8.488 2.694 1.00 97.50 104 ALA A N 1
ATOM 790 C CA . ALA A 1 104 ? -8.883 -7.457 2.093 1.00 97.50 104 ALA A CA 1
ATOM 791 C C . ALA A 1 104 ? -7.387 -7.784 2.220 1.00 97.50 104 ALA A C 1
ATOM 793 O O . ALA A 1 104 ? -6.637 -7.619 1.262 1.00 97.50 104 ALA A O 1
ATOM 794 N N . THR A 1 105 ? -6.949 -8.246 3.395 1.00 97.56 105 THR A N 1
ATOM 795 C CA . THR A 1 105 ? -5.559 -8.648 3.642 1.00 97.56 105 THR A CA 1
ATOM 796 C C . THR A 1 105 ? -5.183 -9.843 2.767 1.00 97.56 105 THR A C 1
ATOM 798 O O . THR A 1 105 ? -4.146 -9.807 2.115 1.00 97.56 105 THR A O 1
ATOM 801 N N . VAL A 1 106 ? -6.033 -10.870 2.678 1.00 97.88 106 VAL A N 1
ATOM 802 C CA . VAL A 1 106 ? -5.807 -12.033 1.804 1.00 97.88 106 VAL A CA 1
ATOM 803 C C . VAL A 1 106 ? -5.721 -11.608 0.342 1.00 97.88 106 VAL A C 1
ATOM 805 O O . VAL A 1 106 ? -4.790 -12.013 -0.343 1.00 97.88 106 VAL A O 1
ATOM 808 N N . LEU A 1 107 ? -6.636 -10.756 -0.128 1.00 97.75 107 LEU A N 1
ATOM 809 C CA . LEU A 1 107 ? -6.615 -10.240 -1.497 1.00 97.75 107 LEU A CA 1
ATOM 810 C C . LEU A 1 107 ? -5.299 -9.511 -1.805 1.00 97.75 107 LEU A C 1
ATOM 812 O O . LEU A 1 107 ? -4.683 -9.764 -2.839 1.00 97.75 107 LEU A O 1
ATOM 816 N N . LEU A 1 108 ? -4.853 -8.643 -0.893 1.00 97.44 108 LEU A N 1
ATOM 817 C CA . LEU A 1 108 ? -3.598 -7.911 -1.029 1.00 97.44 108 LEU A CA 1
ATOM 818 C C . LEU A 1 108 ? -2.394 -8.865 -1.097 1.00 97.44 108 LEU A C 1
ATOM 820 O O . LEU A 1 108 ? -1.577 -8.751 -2.008 1.00 97.44 108 LEU A O 1
ATOM 824 N N . TRP A 1 109 ? -2.323 -9.855 -0.206 1.00 98.00 109 TRP A N 1
ATOM 825 C CA . TRP A 1 109 ? -1.257 -10.862 -0.211 1.00 98.00 109 TRP A CA 1
ATOM 826 C C . TRP A 1 109 ? -1.256 -11.743 -1.454 1.00 98.00 109 TRP A C 1
ATOM 828 O O . TRP A 1 109 ? -0.196 -11.988 -2.018 1.00 98.00 109 TRP A O 1
ATOM 838 N N . VAL A 1 110 ? -2.422 -12.202 -1.908 1.00 97.44 110 VAL A N 1
ATOM 839 C CA . VAL A 1 110 ? -2.528 -12.998 -3.138 1.00 97.44 110 VAL A CA 1
ATOM 840 C C . VAL A 1 110 ? -2.023 -12.188 -4.331 1.00 97.44 110 VAL A C 1
ATOM 842 O O . VAL A 1 110 ? -1.257 -12.717 -5.133 1.00 97.44 110 VAL A O 1
ATOM 845 N N . SER A 1 111 ? -2.380 -10.901 -4.425 1.00 95.62 111 SER A N 1
ATOM 846 C CA . SER A 1 111 ? -1.884 -10.028 -5.496 1.00 95.62 111 SER A CA 1
ATOM 847 C C . SER A 1 111 ? -0.356 -9.870 -5.472 1.00 95.62 111 SER A C 1
ATOM 849 O O . SER A 1 111 ? 0.279 -9.964 -6.522 1.00 95.62 111 SER A O 1
ATOM 851 N N . GLU A 1 112 ? 0.235 -9.723 -4.282 1.00 94.88 112 GLU A N 1
ATOM 852 C CA . GLU A 1 112 ? 1.684 -9.602 -4.096 1.00 94.88 112 GLU A CA 1
ATOM 853 C C . GLU A 1 112 ? 2.412 -10.908 -4.435 1.00 94.88 112 GLU A C 1
ATOM 855 O O . GLU A 1 112 ? 3.394 -10.908 -5.172 1.00 94.88 112 GLU A O 1
ATOM 860 N N . VAL A 1 113 ? 1.907 -12.047 -3.957 1.00 95.81 113 VAL A N 1
ATOM 861 C CA . VAL A 1 113 ? 2.500 -13.364 -4.229 1.00 95.81 113 VAL A CA 1
ATOM 862 C C . VAL A 1 113 ? 2.475 -13.674 -5.724 1.00 95.81 113 VAL A C 1
ATOM 864 O O . VAL A 1 113 ? 3.470 -14.160 -6.256 1.00 95.81 113 VAL A O 1
ATOM 867 N N . ILE A 1 114 ? 1.382 -13.354 -6.425 1.00 93.62 114 ILE A N 1
ATOM 868 C CA . ILE A 1 114 ? 1.304 -13.512 -7.884 1.00 93.62 114 ILE A CA 1
ATOM 869 C C . ILE A 1 114 ? 2.376 -12.664 -8.578 1.00 93.62 114 ILE A C 1
ATOM 871 O O . ILE A 1 114 ? 3.051 -13.162 -9.481 1.00 93.62 114 ILE A O 1
ATOM 875 N N . LEU A 1 115 ? 2.557 -11.410 -8.154 1.00 91.31 115 LEU A N 1
ATOM 876 C CA . LEU A 1 115 ? 3.582 -10.525 -8.704 1.00 91.31 115 LEU A CA 1
ATOM 877 C C . LEU A 1 115 ? 4.995 -11.078 -8.456 1.00 91.31 115 LEU A C 1
ATOM 879 O O . LEU A 1 115 ? 5.779 -11.169 -9.398 1.00 91.31 115 LEU A O 1
ATOM 883 N N . ILE A 1 116 ? 5.301 -11.519 -7.233 1.00 91.88 116 ILE A N 1
ATOM 884 C CA . ILE A 1 116 ? 6.603 -12.106 -6.877 1.00 91.88 116 ILE A CA 1
ATOM 885 C C . ILE A 1 116 ? 6.878 -13.374 -7.692 1.00 91.88 116 ILE A C 1
ATOM 887 O O . ILE A 1 116 ? 7.968 -13.520 -8.238 1.00 91.88 116 ILE A O 1
ATOM 891 N N . ILE A 1 117 ? 5.901 -14.280 -7.813 1.00 92.38 117 ILE A N 1
ATOM 892 C CA . ILE A 1 117 ? 6.042 -15.510 -8.608 1.00 92.38 117 ILE A CA 1
ATOM 893 C C . ILE A 1 117 ? 6.304 -15.166 -10.078 1.00 92.38 117 ILE A C 1
ATOM 895 O O . ILE A 1 117 ? 7.194 -15.743 -10.698 1.00 92.38 117 ILE A O 1
ATOM 899 N N . SER A 1 118 ? 5.567 -14.200 -10.628 1.00 89.75 118 SER A N 1
ATOM 900 C CA . SER A 1 118 ? 5.767 -13.715 -11.994 1.00 89.75 118 SER A CA 1
ATOM 901 C C . SER A 1 118 ? 7.187 -13.173 -12.187 1.00 89.75 118 SER A C 1
ATOM 903 O O . SER A 1 118 ? 7.904 -13.614 -13.084 1.00 89.75 118 SER A O 1
ATOM 905 N N . MET A 1 119 ? 7.645 -12.296 -11.291 1.00 87.19 119 MET A N 1
ATOM 906 C CA . MET A 1 119 ? 9.009 -11.764 -11.309 1.00 87.19 119 MET A CA 1
ATOM 907 C C . MET A 1 119 ? 10.058 -12.878 -11.228 1.00 87.19 119 MET A C 1
ATOM 909 O O . MET A 1 119 ? 10.982 -12.901 -12.036 1.00 87.19 119 MET A O 1
ATOM 913 N N . ALA A 1 120 ? 9.889 -13.836 -10.315 1.00 89.94 120 ALA A N 1
ATOM 914 C CA . ALA A 1 120 ? 10.820 -14.944 -10.116 1.00 89.94 120 ALA A CA 1
ATOM 915 C C . ALA A 1 120 ? 10.922 -15.881 -11.332 1.00 89.94 120 ALA A C 1
ATOM 917 O O . ALA A 1 120 ? 11.983 -16.451 -11.574 1.00 89.94 120 ALA A O 1
ATOM 918 N N . ILE A 1 121 ? 9.843 -16.044 -12.104 1.00 88.94 121 ILE A N 1
ATOM 919 C CA . ILE A 1 121 ? 9.824 -16.902 -13.297 1.00 88.94 121 ILE A CA 1
ATOM 920 C C . ILE A 1 121 ? 10.358 -16.168 -14.529 1.00 88.94 121 ILE A C 1
ATOM 922 O O . ILE A 1 121 ? 11.074 -16.769 -15.332 1.00 88.94 121 ILE A O 1
ATOM 926 N N . TYR A 1 122 ? 9.970 -14.906 -14.720 1.00 85.94 122 TYR A N 1
ATOM 927 C CA . TYR A 1 122 ? 10.171 -14.206 -15.988 1.00 85.94 122 TYR A CA 1
ATOM 928 C C . TYR A 1 122 ? 11.407 -13.304 -16.020 1.00 85.94 122 TYR A C 1
ATOM 930 O O . TYR A 1 122 ? 12.012 -13.195 -17.083 1.00 85.94 122 TYR A O 1
ATOM 938 N N . LEU A 1 123 ? 11.835 -12.708 -14.898 1.00 84.94 123 LEU A N 1
ATOM 939 C CA . LEU A 1 123 ? 13.054 -11.884 -14.886 1.00 84.94 123 LEU A CA 1
ATOM 940 C C . LEU A 1 123 ? 14.308 -12.697 -15.241 1.00 84.94 123 LEU A C 1
ATOM 942 O O . LEU A 1 123 ? 15.049 -12.250 -16.113 1.00 84.94 123 LEU A O 1
ATOM 946 N N . PRO A 1 124 ? 14.554 -13.898 -14.669 1.00 87.44 124 PRO A N 1
ATOM 947 C CA . PRO A 1 124 ? 15.752 -14.666 -15.017 1.00 87.44 124 PRO A CA 1
ATOM 948 C C . PRO A 1 124 ? 15.784 -15.114 -16.481 1.00 87.44 124 PRO A C 1
ATOM 950 O O . PRO A 1 124 ? 16.857 -15.305 -17.036 1.00 87.44 124 PRO A O 1
ATOM 953 N N . LYS A 1 125 ? 14.616 -15.272 -17.119 1.00 86.00 125 LYS A N 1
ATOM 954 C CA . LYS A 1 125 ? 14.509 -15.643 -18.539 1.00 86.00 125 LYS A CA 1
ATOM 955 C C . LYS A 1 125 ? 14.850 -14.499 -19.494 1.00 86.00 125 LYS A C 1
ATOM 957 O O . LYS A 1 125 ? 15.003 -14.751 -20.682 1.00 86.00 125 LYS A O 1
ATOM 962 N N . ASN A 1 126 ? 14.924 -13.272 -18.987 1.00 81.25 126 ASN A N 1
ATOM 963 C CA . ASN A 1 126 ? 15.185 -12.065 -19.762 1.00 81.25 126 ASN A CA 1
ATOM 964 C C . ASN A 1 126 ? 16.406 -11.308 -19.209 1.00 81.25 126 ASN A C 1
ATOM 966 O O . ASN A 1 126 ? 16.411 -10.081 -19.175 1.00 81.25 126 ASN A O 1
ATOM 970 N N . ASP A 1 127 ? 17.400 -12.035 -18.687 1.00 83.50 127 ASP A N 1
ATOM 971 C CA . ASP A 1 127 ? 18.640 -11.489 -18.108 1.00 83.50 127 ASP A CA 1
ATOM 972 C C . ASP A 1 127 ? 18.412 -10.416 -17.026 1.00 83.50 127 ASP A C 1
ATOM 974 O O . ASP A 1 127 ? 19.174 -9.464 -16.869 1.00 83.50 127 ASP A O 1
ATOM 978 N N . GLY A 1 128 ? 17.322 -10.548 -16.265 1.00 79.94 128 GLY A N 1
ATOM 979 C CA . GLY A 1 128 ? 16.923 -9.588 -15.236 1.00 79.94 128 GLY A CA 1
ATOM 980 C C . GLY A 1 128 ? 16.258 -8.319 -15.774 1.00 79.94 128 GLY A C 1
ATOM 981 O O . GLY A 1 128 ? 15.919 -7.439 -14.982 1.00 79.94 128 GLY A O 1
ATOM 982 N N . ASN A 1 129 ? 16.042 -8.210 -17.085 1.00 77.31 129 ASN A N 1
ATOM 983 C CA . ASN A 1 129 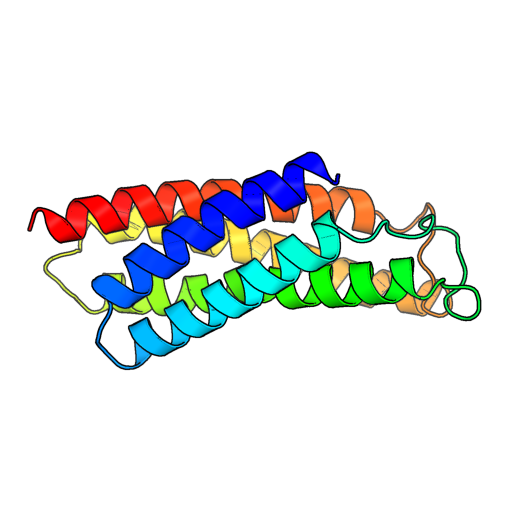? 15.366 -7.079 -17.706 1.00 77.31 129 ASN A CA 1
ATOM 984 C C . ASN A 1 129 ? 13.848 -7.283 -17.742 1.00 77.31 129 ASN A C 1
ATOM 986 O O . ASN A 1 129 ? 13.325 -8.396 -17.848 1.00 77.31 129 ASN A O 1
ATOM 990 N N . LEU A 1 130 ? 13.119 -6.175 -17.701 1.00 74.69 130 LEU A N 1
ATOM 991 C CA . LEU A 1 130 ? 11.692 -6.155 -18.001 1.00 74.69 130 LEU A CA 1
ATOM 992 C C . LEU A 1 130 ? 11.493 -6.241 -19.529 1.00 74.69 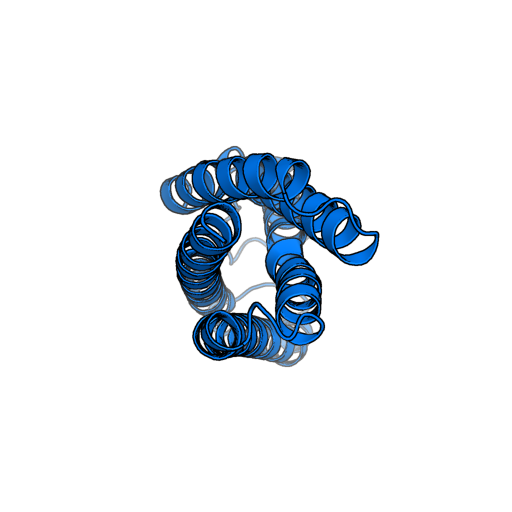130 LEU A C 1
ATOM 994 O O . LEU A 1 130 ? 12.332 -5.793 -20.307 1.00 74.69 130 LEU A O 1
ATOM 998 N N . GLY A 1 131 ? 10.400 -6.860 -19.976 1.00 68.44 131 GLY A N 1
ATOM 999 C CA . GLY A 1 131 ? 10.123 -7.077 -21.399 1.00 68.44 131 GLY A CA 1
ATOM 1000 C C . GLY A 1 131 ? 8.625 -7.223 -21.679 1.00 68.44 131 GLY A C 1
ATOM 1001 O O . GLY A 1 131 ? 7.847 -7.366 -20.733 1.00 68.44 131 GLY A O 1
ATOM 1002 N N . PRO A 1 132 ? 8.194 -7.184 -22.953 1.00 68.38 132 PRO A N 1
ATOM 1003 C CA . PRO A 1 132 ? 6.778 -7.283 -23.333 1.00 68.38 132 PRO A CA 1
ATOM 1004 C C . PRO A 1 132 ? 6.121 -8.592 -22.871 1.00 68.38 132 PRO A C 1
ATOM 1006 O O . PRO A 1 132 ? 4.937 -8.607 -22.544 1.00 68.38 132 PRO A O 1
ATOM 1009 N N . GLU A 1 133 ? 6.916 -9.654 -22.746 1.00 66.31 133 GLU A N 1
ATOM 1010 C CA . GLU A 1 133 ? 6.484 -10.970 -22.262 1.00 66.31 133 GLU A CA 1
ATOM 1011 C C . GLU A 1 133 ? 6.207 -10.989 -20.746 1.00 66.31 133 GLU A C 1
ATOM 1013 O O . GLU A 1 133 ? 5.641 -11.943 -20.209 1.00 66.31 133 GLU A O 1
ATOM 1018 N N . VAL A 1 134 ? 6.615 -9.936 -20.030 1.00 66.06 134 VAL A N 1
ATOM 1019 C CA . VAL A 1 134 ? 6.583 -9.864 -18.573 1.00 66.06 134 VAL A CA 1
ATOM 1020 C C . VAL A 1 134 ? 5.509 -8.875 -18.125 1.00 66.06 134 VAL A C 1
ATOM 1022 O O . VAL A 1 134 ? 5.728 -7.668 -18.020 1.00 66.06 134 VAL A O 1
ATOM 1025 N N . LEU A 1 135 ? 4.322 -9.393 -17.794 1.00 71.75 135 LEU A N 1
ATOM 1026 C CA . LEU A 1 135 ? 3.142 -8.604 -17.397 1.00 71.75 135 LEU A CA 1
ATOM 1027 C C . LEU A 1 135 ? 3.253 -7.920 -16.013 1.00 71.75 135 LEU A C 1
ATOM 1029 O O . LEU A 1 135 ? 2.233 -7.591 -15.400 1.00 71.75 135 LEU A O 1
ATOM 1033 N N . ILE A 1 136 ? 4.468 -7.640 -15.528 1.00 79.44 136 ILE A N 1
ATOM 1034 C CA . ILE A 1 136 ? 4.736 -6.952 -14.253 1.00 79.44 136 ILE A CA 1
ATOM 1035 C C . ILE A 1 136 ? 4.037 -5.592 -14.207 1.00 79.44 136 ILE A C 1
ATOM 1037 O O . ILE A 1 136 ? 3.469 -5.225 -13.182 1.00 79.44 136 ILE A O 1
ATOM 1041 N N . GLY A 1 137 ? 3.994 -4.858 -15.323 1.00 81.50 137 GLY A N 1
ATOM 1042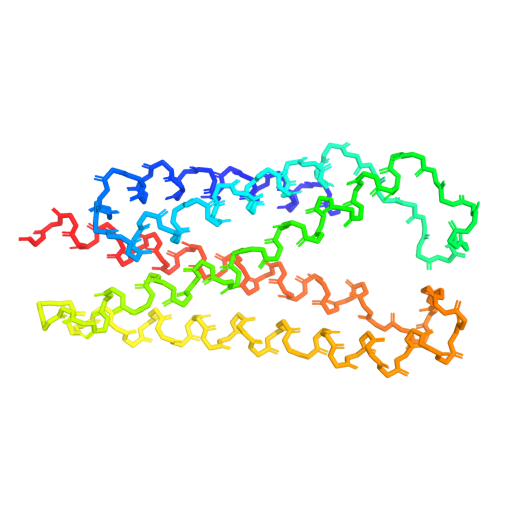 C CA . GLY A 1 137 ? 3.312 -3.563 -15.373 1.00 81.50 137 GLY A CA 1
ATOM 1043 C C . GLY A 1 137 ? 1.804 -3.657 -15.101 1.00 81.50 137 GLY A C 1
ATOM 1044 O O . GLY A 1 137 ? 1.238 -2.787 -14.440 1.00 81.50 137 GLY A O 1
ATOM 1045 N N . LEU A 1 138 ? 1.141 -4.714 -15.583 1.00 85.25 138 LEU A N 1
ATOM 1046 C CA . LEU A 1 138 ? -0.285 -4.943 -15.334 1.00 85.25 138 LEU A CA 1
ATOM 1047 C C . LEU A 1 138 ? -0.522 -5.475 -13.915 1.00 85.25 138 LEU A C 1
ATOM 1049 O O . LEU A 1 138 ? -1.403 -4.979 -13.214 1.00 85.25 138 LEU A O 1
ATOM 1053 N N . GLN A 1 139 ? 0.294 -6.433 -13.477 1.00 89.50 139 GLN A N 1
ATOM 1054 C CA . GLN A 1 139 ? 0.226 -7.011 -12.134 1.00 89.50 139 GLN A CA 1
ATOM 1055 C C . GLN A 1 139 ? 0.487 -5.955 -11.050 1.00 89.50 139 GLN A C 1
ATOM 1057 O O . GLN A 1 139 ? -0.257 -5.883 -10.077 1.00 89.50 139 GLN A O 1
ATOM 1062 N N . GLY A 1 140 ? 1.452 -5.057 -11.258 1.00 89.56 140 GLY A N 1
ATOM 1063 C CA . GLY A 1 140 ? 1.716 -3.931 -10.362 1.00 89.56 140 GLY A CA 1
ATOM 1064 C C . GLY A 1 140 ? 0.540 -2.952 -10.271 1.00 89.56 140 GLY A C 1
ATOM 1065 O O . GLY A 1 140 ? 0.211 -2.474 -9.188 1.00 89.56 140 GLY A O 1
ATOM 1066 N N . ARG A 1 141 ? -0.172 -2.689 -11.379 1.00 91.19 141 ARG A N 1
ATOM 1067 C CA . ARG A 1 141 ? -1.411 -1.883 -11.348 1.00 91.19 141 ARG A CA 1
ATOM 1068 C C . ARG A 1 141 ? -2.508 -2.571 -10.542 1.00 91.19 141 ARG A C 1
ATOM 1070 O O . ARG A 1 141 ? -3.188 -1.907 -9.764 1.00 91.19 141 ARG A O 1
ATOM 1077 N N . PHE A 1 142 ? -2.670 -3.881 -10.720 1.00 93.69 142 PHE A N 1
ATOM 1078 C CA . PHE A 1 142 ? -3.626 -4.670 -9.948 1.00 93.69 142 PHE A CA 1
ATOM 1079 C C . PHE A 1 142 ? -3.292 -4.655 -8.449 1.00 93.69 142 PHE A C 1
ATOM 1081 O O . PHE A 1 142 ? -4.175 -4.402 -7.635 1.00 93.69 142 PHE A O 1
ATOM 1088 N N . MET A 1 143 ? -2.014 -4.801 -8.089 1.00 94.56 143 MET A N 1
ATOM 1089 C CA . MET A 1 143 ? -1.538 -4.689 -6.707 1.00 94.56 143 MET A CA 1
ATOM 1090 C C . MET A 1 143 ? -1.876 -3.319 -6.098 1.00 94.56 143 MET A C 1
ATOM 1092 O O . MET A 1 143 ? -2.420 -3.264 -4.997 1.00 94.56 143 MET A O 1
ATOM 1096 N N . ILE A 1 144 ? -1.679 -2.214 -6.830 1.00 95.62 144 ILE A N 1
ATOM 1097 C CA . ILE A 1 144 ? -2.068 -0.868 -6.367 1.00 95.62 144 ILE A CA 1
ATOM 1098 C C . ILE A 1 144 ? -3.584 -0.770 -6.117 1.00 95.62 144 ILE A C 1
ATOM 1100 O O . ILE A 1 144 ? -4.004 -0.156 -5.136 1.00 95.62 144 ILE A O 1
ATOM 1104 N N . ILE A 1 145 ? -4.417 -1.394 -6.957 1.00 97.31 145 ILE A N 1
ATOM 1105 C CA . ILE A 1 145 ? -5.873 -1.450 -6.743 1.00 97.31 145 ILE A CA 1
ATOM 1106 C C . ILE A 1 145 ? -6.198 -2.243 -5.470 1.00 97.31 145 ILE A C 1
ATOM 1108 O O . ILE A 1 145 ? -6.979 -1.775 -4.640 1.00 97.31 145 ILE A O 1
ATOM 1112 N N . CYS A 1 146 ? -5.581 -3.411 -5.275 1.00 97.94 146 CYS A N 1
ATOM 1113 C CA . CYS A 1 146 ? -5.738 -4.204 -4.055 1.00 97.94 146 CYS A CA 1
ATOM 1114 C C . CYS A 1 146 ? -5.291 -3.426 -2.810 1.00 97.94 146 CYS A C 1
ATOM 1116 O O . CYS A 1 146 ? -5.980 -3.459 -1.790 1.00 97.94 146 CYS A O 1
ATOM 1118 N N . ALA A 1 147 ? -4.191 -2.675 -2.902 1.00 97.88 147 ALA A N 1
ATOM 1119 C CA . ALA A 1 147 ? -3.7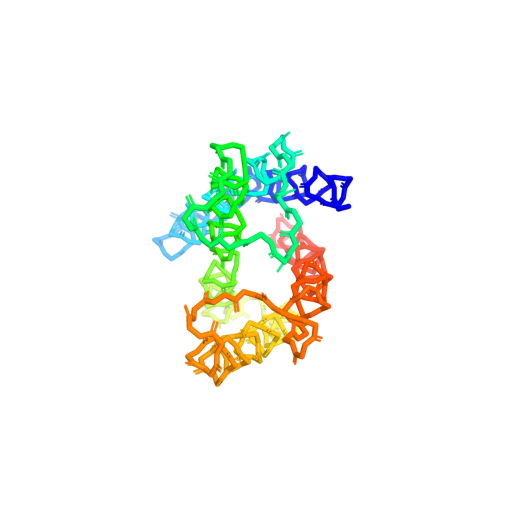02 -1.808 -1.838 1.00 97.88 147 ALA A CA 1
ATOM 1120 C C . ALA A 1 147 ? -4.711 -0.697 -1.514 1.00 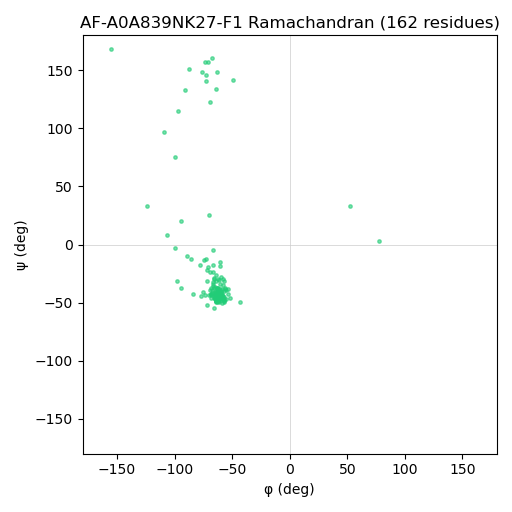97.88 147 ALA A C 1
ATOM 1122 O O . ALA A 1 147 ? -5.012 -0.477 -0.343 1.00 97.88 147 ALA A O 1
ATOM 1123 N N . ALA A 1 148 ? -5.302 -0.05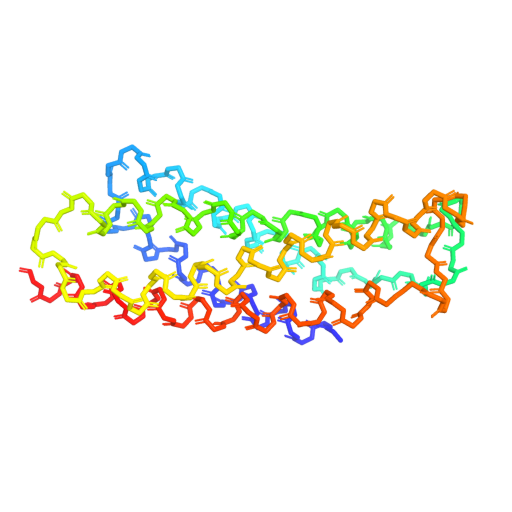5 -2.526 1.00 98.19 148 ALA A N 1
ATOM 1124 C CA . ALA A 1 148 ? -6.337 0.961 -2.340 1.00 98.19 148 ALA A CA 1
ATOM 1125 C C . ALA A 1 148 ? -7.593 0.391 -1.656 1.00 98.19 148 ALA A C 1
ATOM 1127 O O . ALA A 1 148 ? -8.079 0.961 -0.675 1.00 98.19 148 ALA A O 1
ATOM 1128 N N . ILE A 1 149 ? -8.087 -0.762 -2.125 1.00 98.31 149 ILE A N 1
ATOM 1129 C CA . ILE A 1 149 ? -9.217 -1.481 -1.513 1.00 98.31 149 ILE A CA 1
ATOM 1130 C C . ILE A 1 149 ? -8.903 -1.798 -0.050 1.00 98.31 149 ILE A C 1
ATOM 1132 O O . ILE A 1 149 ? -9.723 -1.539 0.837 1.00 98.31 149 ILE A O 1
ATOM 1136 N N . TRP A 1 150 ? -7.700 -2.311 0.215 1.00 98.50 150 TRP A N 1
ATOM 1137 C CA . TRP A 1 150 ? -7.260 -2.615 1.567 1.00 98.50 150 TRP A CA 1
ATOM 1138 C C . TRP A 1 150 ? -7.213 -1.364 2.446 1.00 98.50 150 TRP A C 1
ATOM 1140 O O . TRP A 1 150 ? -7.766 -1.393 3.543 1.00 98.50 150 TRP A O 1
ATOM 1150 N N . THR A 1 151 ? -6.644 -0.248 1.976 1.00 98.38 151 THR A N 1
ATOM 1151 C CA . THR A 1 151 ? -6.590 1.012 2.737 1.00 98.38 151 THR A CA 1
ATOM 1152 C C . THR A 1 151 ? -7.988 1.523 3.087 1.00 98.38 151 THR A C 1
ATOM 1154 O O . THR A 1 151 ? -8.219 1.918 4.230 1.00 98.38 151 THR A O 1
ATOM 1157 N N . VAL A 1 152 ? -8.945 1.465 2.154 1.00 98.12 152 VAL A N 1
ATOM 1158 C CA . VAL A 1 152 ? -10.341 1.866 2.404 1.00 98.12 152 VAL A CA 1
ATOM 1159 C C . VAL A 1 152 ? -10.984 0.985 3.474 1.00 98.12 152 VAL A C 1
ATOM 1161 O O . VAL A 1 152 ? -11.574 1.497 4.429 1.00 98.12 152 VAL A O 1
ATOM 1164 N N . ILE A 1 153 ? -10.855 -0.339 3.355 1.00 97.31 153 ILE A N 1
ATOM 1165 C CA . ILE A 1 153 ? -11.425 -1.284 4.322 1.00 97.31 153 ILE A CA 1
ATOM 1166 C C . ILE A 1 153 ? -10.763 -1.116 5.691 1.00 97.31 153 ILE A C 1
ATOM 1168 O O . ILE A 1 153 ? -11.472 -1.042 6.697 1.00 97.31 153 ILE A O 1
ATOM 1172 N N . PHE A 1 154 ? -9.435 -1.004 5.735 1.00 96.81 154 PHE A N 1
ATOM 1173 C CA . PHE A 1 154 ? -8.663 -0.768 6.9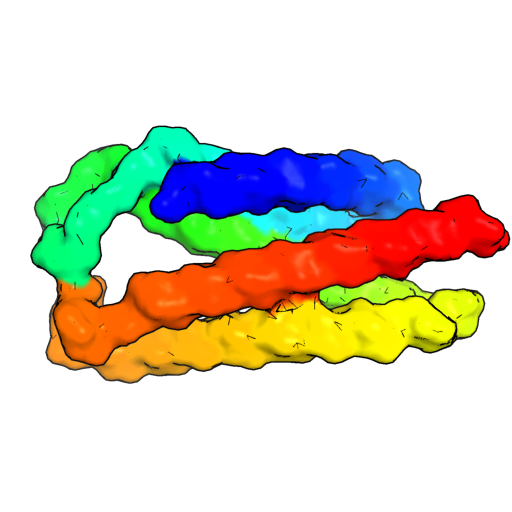51 1.00 96.81 154 PHE A CA 1
ATOM 1174 C C . PHE A 1 154 ? -9.112 0.507 7.662 1.00 96.81 154 PHE A C 1
ATOM 1176 O O . PHE A 1 154 ? -9.386 0.471 8.862 1.00 96.81 154 PHE A O 1
ATOM 1183 N N . MET A 1 155 ? -9.252 1.615 6.932 1.00 96.38 155 MET A N 1
ATOM 1184 C CA . MET A 1 155 ? -9.723 2.877 7.495 1.00 96.38 155 MET A CA 1
ATOM 1185 C C . MET A 1 155 ? -11.154 2.766 8.011 1.00 96.38 155 MET A C 1
ATOM 1187 O O . MET A 1 155 ? -11.422 3.165 9.143 1.00 96.38 155 MET A O 1
ATOM 1191 N N . LYS A 1 156 ? -12.059 2.147 7.244 1.00 94.69 156 LYS A N 1
ATOM 1192 C CA . LYS A 1 156 ? -13.445 1.922 7.672 1.00 94.69 156 LYS A CA 1
ATOM 1193 C C . LYS A 1 156 ? -13.518 1.102 8.963 1.00 94.69 156 LYS A C 1
ATOM 1195 O O . LYS A 1 156 ? -14.255 1.476 9.869 1.00 94.69 156 LYS A O 1
ATOM 1200 N N . GLN A 1 157 ? -12.750 0.015 9.079 1.00 92.31 157 GLN A N 1
ATOM 1201 C CA . GLN A 1 157 ? -12.730 -0.782 10.312 1.00 92.31 157 GLN A CA 1
ATOM 1202 C C . GLN A 1 157 ? -12.069 -0.027 11.470 1.00 92.31 157 GLN A C 1
ATOM 1204 O O . GLN A 1 157 ? -12.553 -0.084 12.594 1.00 92.31 157 GLN A O 1
ATOM 1209 N N . THR A 1 158 ? -11.000 0.721 11.202 1.00 90.75 158 THR A N 1
ATOM 1210 C CA . THR A 1 158 ? -10.282 1.495 12.222 1.00 90.75 158 THR A CA 1
ATOM 1211 C C . THR A 1 158 ? -11.146 2.614 12.810 1.00 90.75 158 THR A C 1
ATOM 1213 O O . THR A 1 158 ? -11.095 2.854 14.013 1.00 90.75 158 THR A O 1
ATOM 1216 N N . MET A 1 159 ? -11.990 3.260 12.003 1.00 89.81 159 MET A N 1
ATOM 1217 C CA . MET A 1 159 ? -12.938 4.262 12.502 1.00 89.81 159 MET A CA 1
ATOM 1218 C C . MET A 1 159 ? -14.004 3.645 13.413 1.00 89.81 159 MET A C 1
ATOM 1220 O O . MET A 1 159 ? -14.302 4.224 14.450 1.00 89.81 159 MET A O 1
ATOM 1224 N N . ARG A 1 160 ? -14.482 2.431 13.108 1.00 87.00 160 ARG A N 1
ATOM 1225 C CA . ARG A 1 160 ? -15.411 1.689 13.981 1.00 87.00 160 ARG A CA 1
ATOM 1226 C C . ARG A 1 160 ? -14.782 1.284 15.315 1.00 87.00 160 ARG A C 1
ATOM 1228 O O . ARG A 1 160 ? -15.486 1.191 16.306 1.00 87.00 160 ARG A O 1
ATOM 1235 N N . ILE A 1 161 ? -13.462 1.075 15.369 1.00 81.88 161 ILE A N 1
ATOM 1236 C CA . ILE A 1 161 ? -12.751 0.819 16.637 1.00 81.88 161 ILE A CA 1
ATOM 1237 C C . ILE A 1 161 ? -12.774 2.048 17.549 1.00 81.88 161 ILE A C 1
ATOM 1239 O O . ILE A 1 161 ? -12.781 1.891 18.760 1.00 81.88 161 ILE A O 1
ATOM 1243 N N . LYS A 1 162 ? -12.777 3.265 16.993 1.00 72.12 162 LYS A N 1
ATOM 1244 C CA . LYS A 1 162 ? -12.829 4.504 17.784 1.00 72.12 162 LYS A CA 1
ATOM 1245 C C . LYS A 1 162 ? -14.186 4.701 18.481 1.00 72.12 162 LYS A C 1
ATOM 1247 O O . LYS A 1 162 ? -14.258 5.447 19.449 1.00 72.12 162 LYS A O 1
ATOM 1252 N N . GLU A 1 163 ? -15.242 4.091 17.950 1.00 64.19 163 GLU A N 1
ATOM 1253 C CA . GLU A 1 163 ? -16.625 4.233 18.426 1.00 64.19 163 GLU A CA 1
ATOM 1254 C C . GLU A 1 163 ? -17.003 3.211 19.513 1.00 64.19 163 GLU A C 1
ATOM 1256 O O . GLU A 1 163 ? -18.070 3.343 20.109 1.00 64.19 163 GLU A O 1
ATOM 1261 N N . ILE A 1 164 ? -16.144 2.213 19.761 1.00 58.94 164 ILE A N 1
ATOM 1262 C CA . ILE A 1 164 ? -16.317 1.147 20.764 1.00 58.94 164 ILE A CA 1
ATOM 1263 C C . ILE A 1 164 ? -15.434 1.444 21.975 1.00 58.94 164 ILE A C 1
ATOM 1265 O O . ILE A 1 164 ? -15.951 1.356 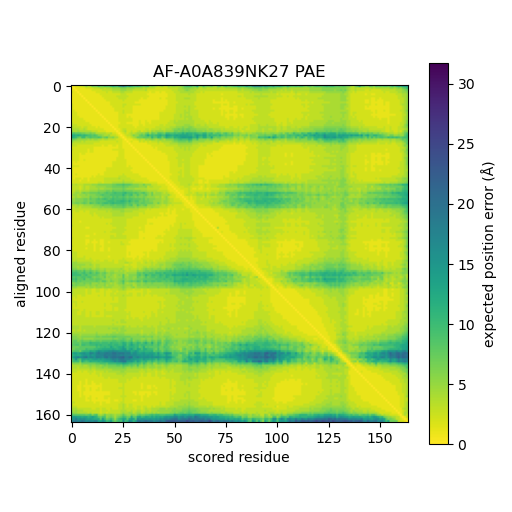23.108 1.00 58.94 164 ILE A O 1
#

Secondary structure (DSSP, 8-state):
-HHHHHHHHHHHHHHHHHHHHH--SHHHHHHHHHHHHHHHHHHHHHHSPPPPTTS-GGG--HHHHHHHHHHHHHTHHHHHHHHHHHHHHH-GGGGGGHHHHHHHHHHHHHHHHHHHHHHHHHSGGGTT---TT-THHHHHHHHHHHHHHHHHHHHHHHHHHHT-

Radius of gyration: 16.81 Å; Cα contacts (8 Å, |Δi|>4): 199; chains: 1; bounding box: 40×29×45 Å

Mean predicted aligned error: 4.01 Å

Solvent-accessible surface area (backbone atoms only — not comparable to full-atom values): 8254 Å² total; per-residue (Å²): 110,46,67,59,25,45,54,46,20,54,52,36,42,54,47,23,58,53,33,61,70,70,32,77,51,73,54,31,44,52,16,24,51,29,25,43,47,11,20,52,8,22,42,39,31,28,74,27,58,66,60,65,63,72,54,47,76,94,69,58,46,74,46,21,48,47,10,51,53,12,51,58,35,30,53,30,41,58,61,16,39,53,30,51,42,51,53,36,64,73,35,76,91,36,56,88,51,31,61,67,41,46,53,33,38,50,50,32,46,52,41,48,50,52,43,52,52,48,48,68,62,46,24,72,77,44,82,67,31,58,43,92,91,45,63,57,71,59,43,52,53,50,35,52,51,34,47,50,54,28,52,54,46,49,48,57,46,53,55,55,59,75,77,108

Nearest PDB structures (foldseek):
  3h2u-assembly2_C  TM=5.436E-01  e=1.397E+00  Homo sapiens
  5l0d-assembly1_B-2  TM=5.312E-01  e=2.906E+00  Homo sapiens
  5l0d-assembly2_C-3  TM=5.130E-01  e=4.091E+00  Homo sapiens
  3myi-assembly1_A  TM=4.867E-01  e=4.296E+00  Homo sapiens
  4o79-assembly1_A  TM=2.938E-01  e=5.758E+00  Arabidopsis thaliana

Foldseek 3Di:
DLVLLVVLLVLLVVVLVLLVVQPPDPLSVLLSVLSVQLSQLSVQLNVADADPLQQDPVRGDPSNVSNVVSLVSNLSNLVSLVSLLVVLVPDPVNVVLNPLSVVLSVQLVVLVVVLVVLQVPVCVVVVNGGDPVRCNVVSSVSNSVSSVSNSVSSVVSSVVVVVD

Sequence (164 aa):
MRLAFFSMTIATGAATVVAFKLYKKSSGKIGSILLAISTIGFLLAGIYNTDPSTTANENMTTAGTIHSVGAGFSGMIVFASLFFFWQVYKNPIYRELRNPLAYATVLLWVSEVILIISMAIYLPKNDGNLGPEVLIGLQGRFMIICAAIWTVIFMKQTMRIKEI

pLDDT: mean 91.44, std 7.83, range [58.94, 98.75]